Protein AF-A0A5P1FQC1-F1 (afdb_monomer_lite)

Sequence (100 aa):
MRTKEAILGCTDMMVVEKPELSLMGSCVLVTVMKGQDVYLMNVGDSRVILGMKGRRDLRSINKEVDDELLDLVTLQLTLDRSTCVKEEVVRIRSEHPDNI

InterPro domains:
  IPR001932 PPM-type phosphatase-like domain [PF00481] (20-96)
  IPR036457 PPM-type phosphatase-like domain superfamily [G3DSA:3.60.40.10] (2-100)
  IPR036457 PPM-type phosphatase-like domain superfamily [SSF81606] (15-97)

Foldseek 3Di:
DVVVVVVLVVLVVCCVPCVVVSPDDDWDWDWDDDPPDIDIDTDAQDWDKDKDFDDPPPDDDDDPDDPPPRPIDIDIPDDGQDPVDVVNVVVVCVVPPDDD

Radius of gyration: 21.52 Å; chains: 1; bounding box: 54×30×69 Å

Organism: Asparagus officinalis (NCBI:txid4686)

Secondary structure (DSSP, 8-state):
-HHHHHHHHHHHHHTTT-HHHHH----EEEEEEETTEEEEEEESS---EEEEE----TTS------TT---EEEEE-S---STTSHHHHHHHHHHS----

Structure (mmCIF, N/CA/C/O backbone):
data_AF-A0A5P1FQC1-F1
#
_entry.id   AF-A0A5P1FQC1-F1
#
loop_
_atom_site.group_PDB
_atom_site.id
_atom_site.type_symbol
_atom_site.label_atom_id
_atom_site.label_alt_id
_atom_site.label_comp_id
_atom_site.label_asym_id
_atom_site.label_entity_id
_atom_site.label_seq_id
_atom_site.pdbx_PDB_ins_code
_atom_site.Cartn_x
_atom_site.Cartn_y
_atom_site.Cartn_z
_atom_site.occupancy
_atom_site.B_iso_or_equiv
_atom_site.auth_seq_id
_atom_site.auth_comp_id
_atom_site.auth_asym_id
_atom_site.auth_atom_id
_atom_site.pdbx_PDB_model_num
ATOM 1 N N . MET A 1 1 ? -2.303 7.674 -11.226 1.00 57.56 1 MET A N 1
ATOM 2 C CA . MET A 1 1 ? -1.033 7.115 -11.737 1.00 57.56 1 MET A CA 1
ATOM 3 C C . MET A 1 1 ? 0.200 7.966 -11.467 1.00 57.56 1 MET A C 1
ATOM 5 O O . MET A 1 1 ? 1.225 7.362 -11.189 1.00 57.56 1 MET A O 1
ATOM 9 N N . ARG A 1 2 ? 0.112 9.307 -11.458 1.00 67.88 2 ARG A N 1
ATOM 10 C CA . ARG A 1 2 ? 1.261 10.236 -11.331 1.00 67.88 2 ARG A CA 1
ATOM 11 C C . ARG A 1 2 ? 2.366 9.851 -10.340 1.00 67.88 2 ARG A C 1
ATOM 13 O O . ARG A 1 2 ? 3.538 10.005 -10.642 1.00 67.88 2 ARG A O 1
ATOM 20 N N . THR A 1 3 ? 2.023 9.329 -9.168 1.00 70.44 3 THR A N 1
ATOM 21 C CA . THR A 1 3 ? 3.023 8.878 -8.188 1.00 70.44 3 THR A CA 1
ATOM 22 C C . THR A 1 3 ? 3.825 7.666 -8.647 1.00 70.44 3 THR A C 1
ATOM 24 O O . THR A 1 3 ? 5.039 7.651 -8.492 1.00 70.44 3 THR A O 1
ATOM 27 N N . LYS A 1 4 ? 3.155 6.642 -9.188 1.00 69.75 4 LYS A N 1
ATOM 28 C CA . LYS A 1 4 ? 3.822 5.435 -9.691 1.00 69.75 4 LYS A CA 1
ATOM 29 C C . LYS A 1 4 ? 4.755 5.801 -10.846 1.00 69.75 4 LYS A C 1
ATOM 31 O O . LYS A 1 4 ? 5.877 5.323 -10.885 1.00 69.75 4 LYS A O 1
ATOM 36 N N . GLU A 1 5 ? 4.302 6.689 -11.728 1.00 78.69 5 GLU A N 1
ATOM 37 C CA . GLU A 1 5 ? 5.100 7.226 -12.837 1.00 78.69 5 GLU A CA 1
ATOM 38 C C . GLU A 1 5 ? 6.316 8.015 -12.338 1.00 78.69 5 GLU A C 1
ATOM 40 O O . GLU A 1 5 ? 7.409 7.824 -12.852 1.00 78.69 5 GLU A O 1
ATOM 45 N N . ALA A 1 6 ? 6.161 8.848 -11.303 1.00 81.12 6 ALA A N 1
ATOM 46 C CA . ALA A 1 6 ? 7.278 9.586 -10.715 1.00 81.12 6 ALA A CA 1
ATOM 47 C C . ALA A 1 6 ? 8.320 8.657 -10.068 1.00 81.12 6 ALA A C 1
ATOM 49 O O . ALA A 1 6 ? 9.515 8.869 -10.247 1.00 81.12 6 ALA A O 1
ATOM 50 N N . ILE A 1 7 ? 7.879 7.613 -9.353 1.00 75.12 7 ILE A N 1
ATOM 51 C CA . ILE A 1 7 ? 8.786 6.605 -8.778 1.00 75.12 7 ILE A CA 1
ATOM 52 C C . ILE A 1 7 ? 9.532 5.864 -9.894 1.00 75.12 7 ILE A C 1
ATOM 54 O O . ILE A 1 7 ? 10.746 5.704 -9.801 1.00 75.12 7 ILE A O 1
ATOM 58 N N . LEU A 1 8 ? 8.825 5.468 -10.958 1.00 78.12 8 LEU A N 1
ATOM 59 C CA . LEU A 1 8 ? 9.422 4.752 -12.085 1.00 78.12 8 LEU A CA 1
ATOM 60 C C . LEU A 1 8 ? 10.410 5.631 -12.873 1.00 78.12 8 LEU A C 1
ATOM 62 O O . LEU A 1 8 ? 11.498 5.189 -13.226 1.00 78.12 8 LEU A O 1
ATOM 66 N N . GLY A 1 9 ? 10.085 6.909 -13.073 1.00 80.38 9 GLY A N 1
ATOM 67 C CA . GLY A 1 9 ? 11.002 7.863 -13.695 1.00 80.38 9 GLY A CA 1
ATOM 68 C C . GLY A 1 9 ? 12.290 8.050 -12.886 1.00 80.38 9 GLY A C 1
ATOM 69 O O . GLY A 1 9 ? 13.375 8.108 -13.460 1.00 80.38 9 GLY A O 1
ATOM 70 N N . CYS A 1 10 ? 12.202 8.073 -11.551 1.00 79.00 10 CYS A N 1
ATOM 71 C CA . CYS A 1 10 ? 13.389 8.106 -10.696 1.00 79.00 10 CYS A CA 1
ATOM 72 C C . CYS A 1 10 ? 14.255 6.845 -10.854 1.00 79.00 10 CYS A C 1
ATOM 74 O O . CYS A 1 10 ? 15.480 6.961 -10.888 1.00 79.00 10 CYS A O 1
ATOM 76 N N . THR A 1 11 ? 13.650 5.655 -10.963 1.00 78.31 11 THR A N 1
ATOM 77 C CA . THR A 1 11 ? 14.409 4.411 -11.178 1.00 78.31 11 THR A CA 1
ATOM 78 C C . THR A 1 11 ? 15.073 4.368 -12.553 1.00 78.31 11 THR A C 1
ATOM 80 O O . THR A 1 11 ? 16.235 3.974 -12.639 1.00 78.31 11 THR A O 1
ATOM 83 N N . ASP A 1 12 ? 14.396 4.852 -13.599 1.00 80.94 12 ASP A N 1
ATOM 84 C CA . ASP A 1 12 ? 14.940 4.900 -14.963 1.00 80.94 12 ASP A CA 1
ATOM 85 C C . ASP A 1 12 ? 16.169 5.816 -15.058 1.00 80.94 12 ASP A C 1
ATOM 87 O O . ASP A 1 12 ? 17.139 5.500 -15.744 1.00 80.94 12 ASP A O 1
ATOM 91 N N . MET A 1 13 ? 16.177 6.927 -14.315 1.00 79.69 13 MET A N 1
ATOM 92 C CA . MET A 1 13 ? 17.339 7.819 -14.248 1.00 79.69 13 MET A CA 1
ATOM 93 C C . MET A 1 13 ? 18.538 7.192 -13.517 1.00 79.69 13 MET A C 1
ATOM 95 O O . MET A 1 13 ? 19.680 7.544 -13.808 1.00 79.69 13 MET A O 1
ATOM 99 N N . MET A 1 14 ? 18.304 6.264 -12.583 1.00 74.69 14 MET A N 1
ATOM 100 C CA . MET A 1 14 ? 19.354 5.628 -11.775 1.00 74.69 14 MET A CA 1
ATOM 101 C C . MET A 1 14 ? 19.933 4.345 -12.389 1.00 74.69 14 MET A C 1
ATOM 103 O O . MET A 1 14 ? 20.952 3.856 -11.896 1.00 74.69 14 MET A O 1
ATOM 107 N N . VAL A 1 15 ? 19.345 3.830 -13.478 1.00 78.75 15 VAL A N 1
ATOM 108 C CA . VAL A 1 15 ? 19.807 2.622 -14.195 1.00 78.75 15 VAL A CA 1
ATOM 109 C C . VAL A 1 15 ? 21.290 2.688 -14.560 1.00 78.75 15 VAL A C 1
ATOM 111 O O . VAL A 1 15 ? 21.999 1.690 -14.448 1.00 78.75 15 VAL A O 1
ATOM 114 N N . VAL A 1 16 ? 21.767 3.862 -14.987 1.00 81.19 16 VAL A N 1
ATOM 115 C CA . VAL A 1 16 ? 23.140 4.032 -15.484 1.00 81.19 16 VAL A CA 1
ATOM 116 C C . VAL A 1 16 ? 24.155 4.069 -14.341 1.00 81.19 16 VAL A C 1
ATOM 118 O O . VAL A 1 16 ? 25.256 3.544 -14.482 1.00 81.19 16 VAL A O 1
ATOM 121 N N . GLU A 1 17 ? 23.797 4.669 -13.204 1.00 81.31 17 GLU A N 1
ATOM 122 C CA . GLU A 1 17 ? 24.728 4.866 -12.086 1.00 81.31 17 GLU A CA 1
ATOM 123 C C . GLU A 1 17 ? 24.741 3.691 -11.102 1.00 81.31 17 GLU A C 1
ATOM 125 O O . GLU A 1 17 ? 25.800 3.334 -10.584 1.00 81.31 17 GLU A O 1
ATOM 130 N N . LYS A 1 18 ? 23.574 3.098 -10.813 1.00 80.38 18 LYS A N 1
ATOM 131 C CA . LYS A 1 18 ? 23.410 2.006 -9.840 1.00 80.38 18 LYS A CA 1
ATOM 132 C C . LYS A 1 18 ? 22.334 1.020 -10.310 1.00 80.38 18 LYS A C 1
ATOM 134 O O . LYS A 1 18 ? 21.219 1.029 -9.776 1.00 80.38 18 LYS A O 1
ATOM 139 N N . PRO A 1 19 ? 22.662 0.131 -11.265 1.00 80.38 19 PRO A N 1
ATOM 140 C CA . PRO A 1 19 ? 21.692 -0.783 -11.864 1.00 80.38 19 PRO A CA 1
ATOM 141 C C . PRO A 1 19 ? 21.028 -1.693 -10.823 1.00 80.38 19 PRO A C 1
ATOM 143 O O . PRO A 1 19 ? 19.824 -1.925 -10.891 1.00 80.38 19 PRO A O 1
ATOM 146 N N . GLU A 1 20 ? 21.772 -2.127 -9.803 1.00 84.38 20 GLU A N 1
ATOM 147 C CA . GLU A 1 20 ? 21.262 -2.956 -8.701 1.00 84.38 20 GLU A CA 1
ATOM 148 C C . GLU A 1 20 ? 20.066 -2.315 -7.979 1.00 84.38 20 GLU A C 1
ATOM 150 O O . GLU A 1 20 ? 19.092 -2.998 -7.669 1.00 84.38 20 GLU A O 1
ATOM 155 N N . LEU A 1 21 ? 20.100 -0.994 -7.767 1.00 75.50 21 LEU A N 1
ATOM 156 C CA . LEU A 1 21 ? 19.006 -0.262 -7.123 1.00 75.50 21 LEU A CA 1
ATOM 157 C C . LEU A 1 21 ? 17.819 -0.048 -8.062 1.00 75.50 21 LEU A C 1
ATOM 159 O O . LEU A 1 21 ? 16.683 -0.064 -7.605 1.00 75.50 21 LEU A O 1
ATOM 163 N N . SER A 1 22 ? 18.067 0.125 -9.362 1.00 78.75 22 SER A N 1
ATOM 164 C CA . SER A 1 22 ? 16.996 0.258 -10.362 1.00 78.75 22 SER A CA 1
ATOM 165 C C . SER A 1 22 ? 16.253 -1.055 -10.641 1.00 78.75 22 SER A C 1
ATOM 167 O O . SER A 1 22 ? 15.096 -1.038 -11.049 1.00 78.75 22 SER A O 1
ATOM 169 N N . LEU A 1 23 ? 16.913 -2.193 -10.400 1.00 80.00 23 LEU A N 1
ATOM 170 C CA . LEU A 1 23 ? 16.351 -3.535 -10.560 1.00 80.00 23 LEU A CA 1
ATOM 171 C C . LEU A 1 23 ? 15.533 -3.981 -9.340 1.00 80.00 23 LEU A C 1
ATOM 173 O O . LEU A 1 23 ? 14.682 -4.862 -9.464 1.00 80.00 23 LEU A O 1
ATOM 177 N N . MET A 1 24 ? 15.781 -3.402 -8.162 1.00 82.81 24 MET A N 1
ATOM 178 C CA . MET A 1 24 ? 15.008 -3.707 -6.960 1.00 82.81 24 MET A CA 1
ATOM 179 C C . MET A 1 24 ? 13.703 -2.910 -6.920 1.00 82.81 24 MET A C 1
ATOM 181 O O . MET A 1 24 ? 13.684 -1.685 -7.005 1.00 82.81 24 MET A O 1
ATOM 185 N N . GLY A 1 25 ? 12.596 -3.622 -6.717 1.00 80.19 25 GLY A N 1
ATOM 186 C CA . GLY A 1 25 ? 11.308 -3.019 -6.393 1.00 80.19 25 GLY A CA 1
ATOM 187 C C . GLY A 1 25 ? 11.174 -2.734 -4.897 1.00 80.19 25 GLY A C 1
ATOM 188 O O . GLY A 1 25 ? 11.750 -3.430 -4.062 1.00 80.19 25 GLY A O 1
ATOM 189 N N . SER A 1 26 ? 10.367 -1.734 -4.554 1.00 83.75 26 SER A N 1
ATOM 190 C CA . SER A 1 26 ? 9.980 -1.449 -3.173 1.00 83.75 26 SER A CA 1
ATOM 191 C C . SER A 1 26 ? 8.517 -1.026 -3.105 1.00 83.75 26 SER A C 1
ATOM 193 O O . SER A 1 26 ? 8.023 -0.320 -3.988 1.00 83.75 26 SER A O 1
ATOM 195 N N . CYS A 1 27 ? 7.834 -1.451 -2.045 1.00 87.75 27 CYS A N 1
ATOM 196 C CA . CYS A 1 27 ? 6.499 -0.977 -1.710 1.00 87.75 27 CYS A CA 1
ATOM 197 C C . CYS A 1 27 ? 6.618 0.292 -0.860 1.00 87.75 27 CYS A C 1
ATOM 199 O O . CYS A 1 27 ? 7.332 0.320 0.142 1.00 87.75 27 CYS A O 1
ATOM 201 N N . VAL A 1 28 ? 5.893 1.342 -1.239 1.00 88.44 28 VAL A N 1
ATOM 202 C CA . VAL A 1 28 ? 5.919 2.641 -0.560 1.00 88.44 28 VAL A CA 1
ATOM 203 C C . VAL A 1 28 ? 4.544 2.934 0.015 1.00 88.44 28 VAL A C 1
ATOM 205 O O . VAL A 1 28 ? 3.556 3.003 -0.713 1.00 88.44 28 VAL A O 1
ATOM 208 N N . LEU A 1 29 ? 4.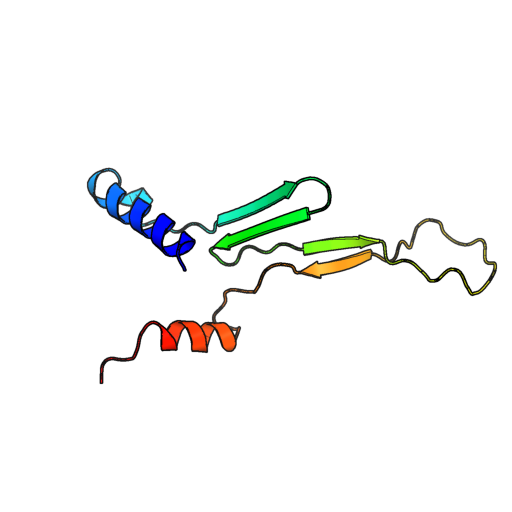492 3.159 1.324 1.00 90.88 29 LEU A N 1
ATOM 209 C CA . LEU A 1 29 ? 3.289 3.578 2.025 1.00 90.88 29 LEU A CA 1
ATOM 210 C C . LEU A 1 29 ? 3.609 4.793 2.891 1.00 90.88 29 LEU A C 1
ATOM 212 O O . LEU A 1 29 ? 4.490 4.737 3.746 1.00 90.88 29 LEU A O 1
ATOM 216 N N . VAL A 1 30 ? 2.881 5.884 2.670 1.00 93.12 30 VAL A N 1
ATOM 217 C CA . VAL A 1 30 ? 3.036 7.134 3.415 1.00 93.12 30 VAL A CA 1
ATOM 218 C C . VAL A 1 30 ? 1.696 7.533 4.018 1.00 93.12 30 VAL A C 1
ATOM 220 O O . VAL A 1 30 ? 0.6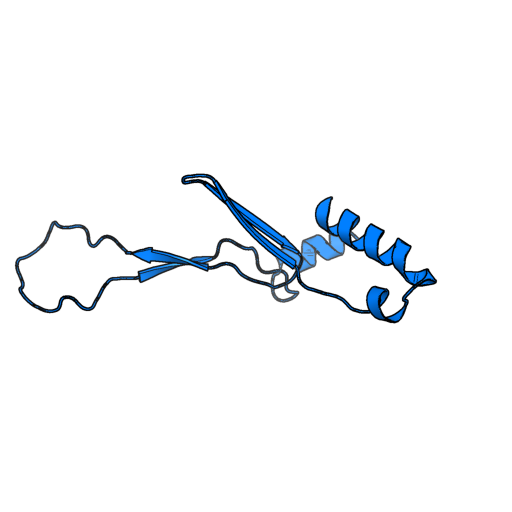80 7.582 3.321 1.00 93.12 30 VAL A O 1
ATOM 223 N N . THR A 1 31 ? 1.723 7.863 5.308 1.00 93.75 31 THR A N 1
ATOM 224 C CA . THR A 1 31 ? 0.583 8.399 6.054 1.00 93.75 31 THR A CA 1
ATOM 225 C C . THR A 1 31 ? 0.955 9.772 6.597 1.00 93.75 31 THR A C 1
ATOM 227 O O . THR A 1 31 ? 1.955 9.907 7.300 1.00 93.75 31 THR A O 1
ATOM 230 N N . VAL A 1 32 ? 0.150 10.790 6.297 1.00 96.06 32 VAL A N 1
ATOM 231 C CA . VAL A 1 32 ? 0.328 12.150 6.824 1.00 96.06 32 VAL A CA 1
ATOM 232 C C . VAL A 1 32 ? -0.923 12.547 7.589 1.00 96.06 32 VAL A C 1
ATOM 234 O O . VAL A 1 32 ? -2.027 12.450 7.063 1.00 96.06 32 VAL A O 1
ATOM 237 N N . MET A 1 33 ? -0.754 13.020 8.820 1.00 95.38 33 MET A N 1
ATOM 238 C CA . MET A 1 33 ? -1.848 13.554 9.630 1.00 95.38 33 MET A CA 1
ATOM 239 C C . MET A 1 33 ? -1.743 15.074 9.701 1.00 95.38 33 MET A C 1
ATOM 241 O O . MET A 1 33 ? -0.683 15.612 10.026 1.00 95.38 33 MET A O 1
ATOM 245 N N . LYS A 1 34 ? -2.842 15.771 9.414 1.00 96.25 34 LYS A N 1
ATOM 246 C CA . LYS A 1 34 ? -2.948 17.224 9.563 1.00 96.25 34 LYS A CA 1
ATOM 247 C C . LYS A 1 34 ? -4.197 17.546 10.372 1.00 96.25 34 LYS A C 1
ATOM 249 O O . LYS A 1 34 ? -5.306 17.550 9.849 1.00 96.25 34 LYS A O 1
ATOM 254 N N . GLY A 1 35 ? -4.011 17.828 11.659 1.00 95.31 35 GLY A N 1
ATOM 255 C CA . GLY A 1 35 ? -5.134 18.014 12.576 1.00 95.31 35 GLY A CA 1
ATOM 256 C C . GLY A 1 35 ? -5.943 16.724 12.703 1.00 95.31 35 GLY A C 1
ATOM 257 O O . GLY A 1 35 ? -5.421 15.727 13.192 1.00 95.31 35 GLY A O 1
ATOM 258 N N . GLN A 1 36 ? -7.203 16.759 12.264 1.00 93.75 36 GLN A N 1
ATOM 259 C CA . GLN A 1 36 ? -8.110 15.603 12.272 1.00 93.75 36 GLN A CA 1
ATOM 260 C C . GLN A 1 36 ? -8.131 14.837 10.940 1.00 93.75 36 GLN A C 1
ATOM 262 O O . GLN A 1 36 ? -8.730 13.767 10.868 1.00 93.75 36 GLN A O 1
ATOM 267 N N . ASP A 1 37 ? -7.467 15.354 9.904 1.00 93.62 37 ASP A N 1
ATOM 268 C CA . ASP A 1 37 ? -7.432 14.726 8.587 1.00 93.62 37 ASP A CA 1
ATOM 269 C C . ASP A 1 37 ? -6.252 13.757 8.471 1.00 93.62 37 ASP A C 1
ATOM 271 O O . ASP A 1 37 ? -5.120 14.079 8.855 1.00 93.62 37 ASP A O 1
ATOM 275 N N . VAL A 1 38 ? -6.505 12.590 7.878 1.00 92.50 38 VAL A N 1
ATOM 276 C CA . VAL A 1 38 ? -5.491 11.568 7.593 1.00 92.50 38 VAL A CA 1
ATOM 277 C C . VAL A 1 38 ? -5.399 11.360 6.085 1.00 92.50 38 VAL A C 1
ATOM 279 O O . VAL A 1 38 ? -6.381 11.012 5.432 1.00 92.50 38 VAL A O 1
ATOM 282 N N . TYR A 1 39 ? -4.204 11.552 5.534 1.00 93.00 39 TYR A N 1
ATOM 283 C CA . TYR A 1 39 ? -3.893 11.381 4.119 1.00 93.00 39 TYR A CA 1
ATOM 284 C C . TYR A 1 39 ? -3.045 10.132 3.930 1.00 93.00 39 TYR A C 1
ATOM 286 O O . TYR A 1 39 ? -2.091 9.901 4.675 1.00 93.00 39 TYR A O 1
ATOM 294 N N . LEU A 1 40 ? -3.384 9.343 2.914 1.00 92.19 40 LEU A N 1
ATOM 295 C CA . LEU A 1 40 ? -2.766 8.053 2.638 1.00 92.19 40 LEU A CA 1
ATOM 296 C C . LEU A 1 40 ? -2.295 7.985 1.197 1.00 92.19 40 LEU A C 1
ATOM 298 O O . LEU A 1 40 ? -3.018 8.348 0.269 1.00 92.19 40 LEU A O 1
ATOM 302 N N . MET A 1 41 ? -1.090 7.467 1.016 1.00 90.19 41 MET A N 1
ATOM 303 C CA . MET A 1 41 ? -0.472 7.297 -0.285 1.00 90.19 41 MET A CA 1
ATOM 304 C C . MET A 1 41 ? 0.207 5.934 -0.323 1.00 90.19 41 MET A C 1
ATOM 306 O O . MET A 1 41 ? 1.241 5.736 0.308 1.00 90.19 41 MET A O 1
ATOM 310 N N . ASN A 1 42 ? -0.411 4.992 -1.037 1.00 88.12 42 ASN A N 1
ATOM 311 C CA . ASN A 1 42 ? 0.058 3.613 -1.151 1.00 88.12 42 ASN A CA 1
ATOM 312 C C . ASN A 1 42 ? 0.463 3.286 -2.594 1.00 88.12 42 ASN A C 1
ATOM 314 O O . ASN A 1 42 ? -0.322 3.480 -3.528 1.00 88.12 42 ASN A O 1
ATOM 318 N N . VAL A 1 43 ? 1.673 2.758 -2.759 1.00 88.00 43 VAL A N 1
ATOM 319 C CA . VAL A 1 43 ? 2.212 2.205 -4.002 1.00 88.00 43 VAL A CA 1
ATOM 320 C C . VAL A 1 43 ? 2.796 0.834 -3.684 1.00 88.00 43 VAL A C 1
ATOM 322 O O . VAL A 1 43 ? 3.917 0.724 -3.199 1.00 88.00 43 VAL A O 1
ATOM 325 N N . GLY A 1 44 ? 2.020 -0.210 -3.952 1.00 86.00 44 GLY A N 1
ATOM 326 C CA . GLY A 1 44 ? 2.373 -1.588 -3.623 1.00 86.00 44 GLY A CA 1
ATOM 327 C C . GLY A 1 44 ? 1.237 -2.276 -2.878 1.00 86.00 44 GLY A C 1
ATOM 328 O O . GLY A 1 44 ? 0.089 -1.836 -2.942 1.00 86.00 44 GLY A O 1
ATOM 329 N N . ASP A 1 45 ? 1.569 -3.353 -2.182 1.00 88.69 45 ASP A N 1
ATOM 330 C CA . ASP A 1 45 ? 0.657 -4.221 -1.432 1.00 88.69 45 ASP A CA 1
ATOM 331 C C . ASP A 1 45 ? 0.654 -3.949 0.084 1.00 88.69 45 ASP A C 1
ATOM 333 O O . ASP A 1 45 ? -0.049 -4.622 0.841 1.00 88.69 45 ASP A O 1
ATOM 337 N N . SER A 1 46 ? 1.394 -2.931 0.535 1.00 91.06 46 SER A N 1
ATOM 338 C CA . SER A 1 46 ? 1.330 -2.425 1.908 1.00 91.06 46 SER A CA 1
ATOM 339 C C . SER A 1 46 ? -0.098 -2.008 2.280 1.00 91.06 46 SER A C 1
ATOM 341 O O . SER A 1 46 ? -0.871 -1.556 1.433 1.00 91.06 46 SER A O 1
ATOM 343 N N . ARG A 1 47 ? -0.459 -2.139 3.564 1.00 91.38 47 ARG A N 1
ATOM 344 C CA . ARG A 1 47 ? -1.830 -1.904 4.048 1.00 91.38 47 ARG A CA 1
ATOM 345 C C . ARG A 1 47 ? -1.888 -0.961 5.242 1.00 91.38 47 ARG A C 1
ATOM 347 O O . ARG A 1 47 ? -1.028 -1.015 6.117 1.00 91.38 47 ARG A O 1
ATOM 354 N N . VAL A 1 48 ? -2.939 -0.139 5.299 1.00 93.00 48 VAL A N 1
ATOM 355 C CA . VAL A 1 48 ? -3.267 0.700 6.465 1.00 93.00 48 VAL A CA 1
ATOM 356 C C . VAL A 1 48 ? -4.589 0.272 7.061 1.00 93.00 48 VAL A C 1
ATOM 358 O O . VAL A 1 48 ? -5.606 0.226 6.370 1.00 93.00 48 VAL A O 1
ATOM 361 N N . ILE A 1 49 ? -4.562 0.013 8.365 1.00 92.56 49 ILE A N 1
ATOM 362 C CA . ILE A 1 49 ? -5.722 -0.353 9.167 1.00 92.56 49 ILE A CA 1
ATOM 363 C C . ILE A 1 49 ? -5.875 0.693 10.269 1.00 92.56 49 ILE A C 1
ATOM 365 O O . ILE A 1 49 ? -4.946 0.937 11.037 1.00 92.56 49 ILE A O 1
ATOM 369 N N . LEU A 1 50 ? -7.049 1.312 10.342 1.00 91.62 50 LEU A N 1
ATOM 370 C CA . LEU A 1 50 ? -7.424 2.241 11.397 1.00 91.62 50 LEU A CA 1
ATOM 371 C C . LEU A 1 50 ? -8.164 1.486 12.500 1.00 91.62 50 LEU A C 1
ATOM 373 O O . LEU A 1 50 ? -9.212 0.894 12.248 1.00 91.62 50 LEU A O 1
ATOM 377 N N . GLY A 1 51 ? -7.623 1.520 13.717 1.00 89.88 51 GLY A N 1
ATOM 378 C CA . GLY A 1 51 ? -8.296 1.024 14.914 1.00 89.88 51 GLY A CA 1
ATOM 379 C C . GLY A 1 51 ? -9.163 2.115 15.538 1.00 89.88 51 GLY A C 1
ATOM 380 O O . GLY A 1 51 ? -8.689 3.219 15.800 1.00 89.88 51 GLY A O 1
ATOM 381 N N . MET A 1 52 ? -10.431 1.809 15.787 1.00 84.31 52 MET A N 1
ATOM 382 C CA . MET A 1 52 ? -11.399 2.712 16.402 1.00 84.31 52 MET A CA 1
ATOM 383 C C . MET A 1 52 ? -12.033 2.028 17.605 1.00 84.31 52 MET A C 1
ATOM 385 O O . MET A 1 52 ? -12.399 0.858 17.550 1.00 84.31 52 MET A O 1
ATOM 389 N N . LYS A 1 53 ? -12.219 2.768 18.696 1.00 83.69 53 LYS A N 1
ATOM 390 C CA . LYS A 1 53 ? -13.025 2.291 19.819 1.00 83.69 53 LYS A CA 1
ATOM 391 C C . LYS A 1 53 ? -14.501 2.349 19.416 1.00 83.69 53 LYS A C 1
ATOM 393 O O . LYS A 1 53 ? -15.055 3.434 19.241 1.00 83.69 53 LYS A O 1
ATOM 398 N N . GLY A 1 54 ? -15.119 1.185 19.264 1.00 72.38 54 GLY A N 1
ATOM 399 C CA . GLY A 1 54 ? -16.552 1.006 19.105 1.00 72.38 54 GLY A CA 1
ATOM 400 C C . GLY A 1 54 ? -17.279 1.630 20.289 1.00 72.38 54 GLY A C 1
ATOM 401 O O . GLY A 1 54 ? -17.020 1.323 21.455 1.00 72.38 54 GLY A O 1
ATOM 402 N N . ARG A 1 55 ? -18.175 2.573 20.000 1.00 62.38 55 ARG A N 1
ATOM 403 C CA . ARG A 1 55 ? -19.089 3.091 21.012 1.00 62.38 55 ARG A CA 1
ATOM 404 C C . ARG A 1 55 ? -20.200 2.064 21.184 1.00 62.38 55 ARG A C 1
ATOM 406 O O . ARG A 1 55 ? -21.056 1.949 20.318 1.00 62.38 55 ARG A O 1
ATOM 413 N N . ARG A 1 56 ? -20.197 1.340 22.305 1.00 58.84 56 ARG A N 1
ATOM 414 C CA . ARG A 1 56 ? -21.423 0.702 22.798 1.00 58.84 56 ARG A CA 1
ATOM 415 C C . ARG A 1 56 ? -22.426 1.831 23.033 1.00 58.84 56 ARG A C 1
ATOM 417 O O . ARG A 1 56 ? -22.157 2.714 23.848 1.00 58.84 56 ARG A O 1
ATOM 424 N N . ASP A 1 57 ? -23.529 1.850 22.291 1.00 53.91 57 ASP A N 1
ATOM 425 C CA . ASP A 1 57 ? -24.621 2.786 22.545 1.00 53.91 57 ASP A CA 1
ATOM 426 C C . ASP A 1 57 ? -25.093 2.593 23.992 1.00 53.91 57 ASP A C 1
ATOM 428 O O . ASP A 1 57 ? -25.675 1.570 24.354 1.00 53.91 57 ASP A O 1
ATOM 432 N N . LEU A 1 58 ? -24.796 3.574 24.847 1.00 52.66 58 LEU A N 1
ATOM 433 C CA . LEU A 1 58 ? -25.166 3.621 26.263 1.00 52.66 58 LEU A CA 1
ATOM 434 C C . LEU A 1 58 ? -26.685 3.804 26.429 1.00 52.66 58 LEU A C 1
ATOM 436 O O . LEU A 1 58 ? -27.144 4.840 26.910 1.00 52.66 58 LEU A O 1
ATOM 440 N N . ARG A 1 59 ? -27.495 2.825 26.018 1.00 47.62 59 ARG A N 1
ATOM 441 C CA . ARG A 1 59 ? -28.943 2.829 26.287 1.00 47.62 59 ARG A CA 1
ATOM 442 C C . ARG A 1 59 ? -29.481 1.617 27.023 1.00 47.62 59 ARG A C 1
ATOM 444 O O . ARG A 1 59 ? -30.639 1.669 27.422 1.00 47.62 59 ARG A O 1
ATOM 451 N N . SER A 1 60 ? -28.672 0.601 27.310 1.00 51.97 60 SER A N 1
ATOM 452 C CA . SER A 1 60 ? -29.197 -0.576 27.997 1.00 51.97 60 SER A CA 1
ATOM 453 C C . SER A 1 60 ? -28.226 -1.174 29.013 1.00 51.97 60 SER A C 1
ATOM 455 O O . SER A 1 60 ? -27.327 -1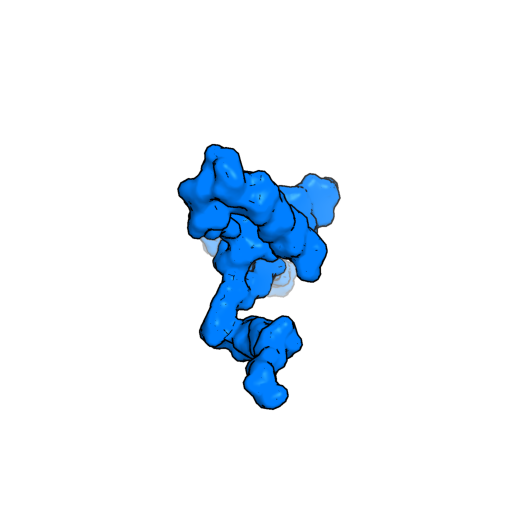.928 28.666 1.00 51.97 60 SER A O 1
ATOM 457 N N . ILE A 1 61 ? -28.574 -0.914 30.277 1.00 49.94 61 ILE A N 1
ATOM 458 C CA . ILE A 1 61 ? -28.541 -1.849 31.411 1.00 49.94 61 ILE A CA 1
ATOM 459 C C . ILE A 1 61 ? -27.257 -1.844 32.257 1.00 49.94 61 ILE A C 1
ATOM 461 O O . ILE A 1 61 ? -26.226 -2.403 31.898 1.00 49.94 61 ILE A O 1
ATOM 465 N N . ASN A 1 62 ? -27.416 -1.275 33.457 1.00 53.47 62 ASN A N 1
ATOM 466 C CA . ASN A 1 62 ? -26.665 -1.532 34.687 1.00 53.47 62 ASN A CA 1
ATOM 467 C C . ASN A 1 62 ? -26.100 -2.959 34.760 1.00 53.47 62 ASN A C 1
ATOM 469 O O . ASN A 1 62 ? -26.848 -3.871 35.110 1.00 53.47 62 ASN A O 1
ATOM 473 N N . LYS A 1 63 ? -24.799 -3.147 34.517 1.00 46.69 63 LYS A N 1
ATOM 474 C CA . LYS A 1 63 ? -24.014 -4.246 35.095 1.00 46.69 63 LYS A CA 1
ATOM 475 C C . LYS A 1 63 ? -22.571 -3.792 35.286 1.00 46.69 63 LYS A C 1
ATOM 477 O O . LYS A 1 63 ? 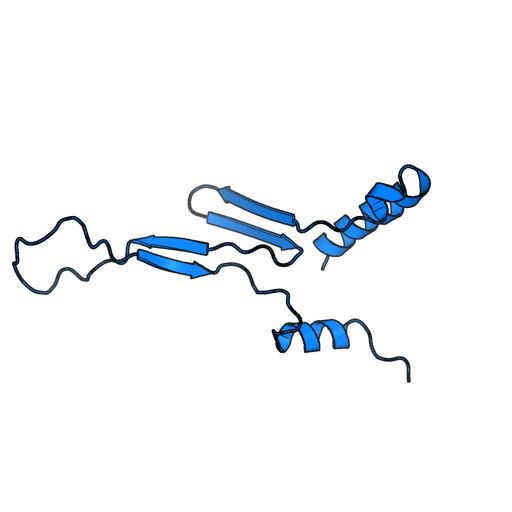-21.856 -3.548 34.321 1.00 46.69 63 LYS A O 1
ATOM 482 N N . GLU A 1 64 ? -22.176 -3.688 36.547 1.00 56.12 64 GLU A N 1
ATOM 483 C CA . GLU A 1 64 ? -20.788 -3.697 37.000 1.00 56.12 64 GLU A CA 1
ATOM 484 C C . GLU A 1 64 ? -20.160 -5.049 36.625 1.00 56.12 64 GLU A C 1
ATOM 486 O O . GLU A 1 64 ? -20.220 -5.983 37.415 1.00 56.12 64 GLU A O 1
ATOM 491 N N . VAL A 1 65 ? -19.630 -5.200 35.407 1.00 52.47 65 VAL A N 1
ATOM 492 C CA . VAL A 1 65 ? -18.688 -6.278 35.057 1.00 52.47 65 VAL A CA 1
ATOM 493 C C . VAL A 1 65 ? -17.784 -5.803 33.907 1.00 52.47 65 VAL A C 1
ATOM 495 O O . VAL A 1 65 ? -18.277 -5.452 32.837 1.00 52.47 65 VAL A O 1
ATOM 498 N N . ASP A 1 66 ? -16.480 -5.826 34.180 1.00 44.34 66 ASP A N 1
ATOM 499 C CA . ASP A 1 66 ? -15.305 -5.676 33.310 1.00 44.34 66 ASP A CA 1
ATOM 500 C C . ASP A 1 66 ? -15.101 -4.399 32.476 1.00 44.34 66 ASP A C 1
ATOM 502 O O . ASP A 1 66 ? -15.732 -4.136 31.451 1.00 44.34 66 ASP A O 1
ATOM 506 N N . ASP A 1 67 ? -14.054 -3.680 32.879 1.00 52.38 67 ASP A N 1
ATOM 507 C CA . ASP A 1 67 ? -13.391 -2.557 32.209 1.00 52.38 67 ASP A CA 1
ATOM 508 C C . ASP A 1 67 ? -12.548 -2.991 30.978 1.00 52.38 67 ASP A C 1
ATOM 510 O O . ASP A 1 67 ? -11.850 -2.176 30.383 1.00 52.38 67 ASP A O 1
ATOM 514 N N . GLU A 1 68 ? -12.603 -4.263 30.548 1.00 53.50 68 GLU A N 1
ATOM 515 C CA . GLU A 1 68 ? -11.609 -4.834 29.614 1.00 53.50 68 GLU A CA 1
ATOM 516 C C . GLU A 1 68 ? -12.111 -5.299 28.234 1.00 53.50 68 GLU A C 1
ATOM 518 O O . GLU A 1 68 ? -11.289 -5.596 27.369 1.00 53.50 68 GLU A O 1
ATOM 523 N N . LEU A 1 69 ? -13.418 -5.276 27.937 1.00 57.44 69 LEU A N 1
ATOM 524 C CA . LEU A 1 69 ? -13.910 -5.483 26.561 1.00 57.44 69 LEU A CA 1
ATOM 525 C C . LEU A 1 69 ? -14.274 -4.149 25.898 1.00 57.44 69 LEU A C 1
ATOM 527 O O . LEU A 1 69 ? -15.435 -3.771 25.716 1.00 57.44 69 LEU A O 1
ATOM 531 N N . LEU A 1 70 ? -13.241 -3.390 25.550 1.00 61.59 70 LEU A N 1
ATOM 532 C CA . LEU A 1 70 ? -13.369 -2.317 24.577 1.00 61.59 70 LEU A CA 1
ATOM 533 C C . LEU A 1 70 ? -13.617 -2.967 23.210 1.00 61.59 70 LEU A C 1
ATOM 535 O O . LEU A 1 70 ? -12.706 -3.573 22.656 1.00 61.59 70 LEU A O 1
ATOM 539 N N . ASP A 1 71 ? -14.830 -2.850 22.664 1.00 73.44 71 ASP A N 1
ATOM 540 C CA . ASP A 1 71 ? -15.094 -3.228 21.270 1.00 73.44 71 ASP A CA 1
ATOM 541 C C . ASP A 1 71 ? -14.164 -2.400 20.375 1.00 73.44 71 ASP A C 1
ATOM 543 O O . ASP A 1 71 ? -14.362 -1.197 20.220 1.00 73.44 71 ASP A O 1
ATOM 547 N N . LEU A 1 72 ? -13.112 -3.001 19.822 1.00 78.75 72 LEU A N 1
ATOM 548 C CA . LEU A 1 72 ? -12.278 -2.358 18.810 1.00 78.75 72 LEU A CA 1
ATOM 549 C C . LEU A 1 72 ? -12.833 -2.709 17.430 1.00 78.75 72 LEU A C 1
ATOM 551 O O . LEU A 1 72 ? -12.916 -3.874 17.051 1.00 78.75 72 LEU A O 1
ATOM 555 N N . VAL A 1 73 ? -13.174 -1.684 16.659 1.00 86.00 73 VAL A N 1
ATOM 556 C CA . VAL A 1 73 ? -13.527 -1.798 15.244 1.00 86.00 73 VAL A CA 1
ATOM 557 C C . VAL A 1 73 ? -12.290 -1.465 14.422 1.00 86.00 73 VAL A C 1
ATOM 559 O O . VAL A 1 73 ? -11.558 -0.528 14.741 1.00 86.00 73 VAL A O 1
ATOM 562 N N . THR A 1 74 ? -12.047 -2.222 13.356 1.00 88.94 74 THR A N 1
ATOM 563 C CA . THR A 1 74 ? -10.947 -1.959 12.425 1.00 88.94 74 THR A CA 1
ATOM 564 C C . THR A 1 74 ? -11.493 -1.585 11.054 1.00 88.94 74 THR A C 1
ATOM 566 O O . THR A 1 74 ? -12.479 -2.156 10.592 1.00 88.94 74 THR A O 1
ATOM 569 N N . LEU A 1 75 ? -10.866 -0.604 10.407 1.00 88.88 75 LEU A N 1
ATOM 570 C CA . LEU A 1 75 ? -11.213 -0.162 9.060 1.00 88.88 75 LEU A CA 1
ATOM 571 C C . LEU A 1 75 ? -9.952 -0.120 8.198 1.00 88.88 75 LEU A C 1
ATOM 573 O O . LEU A 1 75 ? -9.034 0.651 8.474 1.00 88.88 75 LEU A O 1
ATOM 577 N N . GLN A 1 76 ? -9.902 -0.935 7.146 1.00 92.50 76 GLN A N 1
ATOM 578 C CA . GLN A 1 76 ? -8.815 -0.871 6.174 1.00 92.50 76 GLN A CA 1
ATOM 579 C C . GLN A 1 76 ? -9.017 0.339 5.254 1.00 92.50 76 GLN A C 1
ATOM 581 O O . GLN A 1 76 ? -10.063 0.486 4.627 1.00 92.50 76 GLN A O 1
ATOM 586 N N . LEU A 1 77 ? -8.009 1.205 5.175 1.00 89.69 77 LEU A N 1
ATOM 587 C CA . LEU A 1 77 ? -8.072 2.458 4.417 1.00 89.69 77 LEU A CA 1
ATOM 588 C C . LEU A 1 77 ? -7.369 2.379 3.051 1.00 89.69 77 LEU A C 1
ATOM 590 O O . LEU A 1 77 ? -7.490 3.288 2.233 1.00 89.69 77 LEU A O 1
ATOM 594 N N . THR A 1 78 ? -6.626 1.304 2.792 1.00 87.69 78 THR A N 1
ATOM 595 C CA . THR A 1 78 ? -5.929 1.052 1.523 1.00 87.69 78 THR A CA 1
ATOM 596 C C . THR A 1 78 ? -6.630 -0.027 0.711 1.00 87.69 78 THR A C 1
ATOM 598 O O . THR A 1 78 ? -7.076 -1.029 1.263 1.00 87.69 78 THR A O 1
ATOM 601 N N . LEU A 1 79 ? -6.662 0.132 -0.611 1.00 81.50 79 LEU A N 1
ATOM 602 C CA . LEU A 1 79 ? -7.086 -0.930 -1.526 1.00 81.50 79 LEU A CA 1
ATOM 603 C C . LEU A 1 79 ? -5.988 -1.987 -1.659 1.00 81.50 79 LEU A C 1
ATOM 605 O O . LEU A 1 79 ? -4.814 -1.633 -1.790 1.00 81.50 79 LEU A O 1
ATOM 609 N N . ASP A 1 80 ? -6.380 -3.257 -1.688 1.00 79.06 80 ASP A N 1
ATOM 610 C CA . ASP A 1 80 ? -5.462 -4.361 -1.953 1.00 79.06 80 ASP A CA 1
ATOM 611 C C . ASP A 1 80 ? -5.029 -4.342 -3.424 1.00 79.06 80 ASP A C 1
ATOM 613 O O . ASP A 1 80 ? -5.851 -4.280 -4.339 1.00 79.06 80 ASP A O 1
ATOM 617 N N . ARG A 1 81 ? -3.716 -4.390 -3.656 1.00 76.38 81 ARG A N 1
ATOM 618 C CA . ARG A 1 81 ? -3.103 -4.373 -4.991 1.00 76.38 81 ARG A CA 1
ATOM 619 C C . ARG A 1 81 ? -2.527 -5.743 -5.325 1.00 76.38 81 ARG A C 1
ATOM 621 O O . ARG A 1 81 ? -1.317 -5.915 -5.399 1.00 76.38 81 ARG A O 1
ATOM 628 N N . SER A 1 82 ? -3.411 -6.725 -5.485 1.00 79.69 82 SER A N 1
ATOM 629 C CA . SER A 1 82 ? -3.053 -8.120 -5.762 1.00 79.69 82 SER A CA 1
ATOM 630 C C . SER A 1 82 ? -3.858 -8.688 -6.930 1.00 79.69 82 SER A C 1
ATOM 632 O O . SER A 1 82 ? -4.988 -8.278 -7.176 1.00 79.69 82 SER A O 1
ATOM 634 N N . THR A 1 83 ? -3.304 -9.682 -7.626 1.00 82.19 83 THR A N 1
ATOM 635 C CA . THR A 1 83 ? -3.978 -10.403 -8.720 1.00 82.19 83 THR A CA 1
ATOM 636 C C . THR A 1 83 ? -5.132 -11.289 -8.245 1.00 82.19 83 THR A C 1
ATOM 638 O O . THR A 1 83 ? -5.908 -11.772 -9.067 1.00 82.19 83 THR A O 1
ATOM 641 N N . CYS A 1 84 ? -5.293 -11.482 -6.931 1.00 81.69 84 CYS A N 1
ATOM 642 C CA . CYS A 1 84 ? -6.497 -12.092 -6.365 1.00 81.69 84 CYS A CA 1
ATOM 643 C C . CYS A 1 84 ? -7.708 -11.138 -6.347 1.00 81.69 84 CYS A C 1
ATOM 645 O O . CYS A 1 84 ? -8.839 -11.598 -6.193 1.00 81.69 84 CYS A O 1
ATOM 647 N N . VAL A 1 85 ? -7.489 -9.831 -6.536 1.00 83.19 85 VAL A N 1
ATOM 648 C CA . VAL A 1 85 ? -8.534 -8.803 -6.606 1.00 83.19 85 VAL A CA 1
ATOM 649 C C . VAL A 1 85 ? -8.937 -8.614 -8.068 1.00 83.19 85 VAL A C 1
ATOM 651 O O . VAL A 1 85 ? -8.127 -8.211 -8.905 1.00 83.19 85 VAL A O 1
ATOM 654 N N . LYS A 1 86 ? -10.197 -8.916 -8.401 1.00 86.62 86 LYS A N 1
ATOM 655 C CA . LYS A 1 86 ? -10.684 -8.913 -9.794 1.00 86.62 86 LYS A CA 1
ATOM 656 C C . LYS A 1 86 ? -10.549 -7.539 -10.447 1.00 86.62 86 LYS A C 1
ATOM 658 O O . LYS A 1 86 ? -10.177 -7.445 -11.614 1.00 86.62 86 LYS A O 1
ATOM 663 N N . GLU A 1 87 ? -10.818 -6.487 -9.688 1.00 84.50 87 GLU A N 1
ATOM 664 C CA . GLU A 1 87 ? -10.746 -5.097 -10.124 1.00 84.50 87 GLU A CA 1
ATOM 665 C C . GLU A 1 87 ? -9.318 -4.719 -10.535 1.00 84.50 87 GLU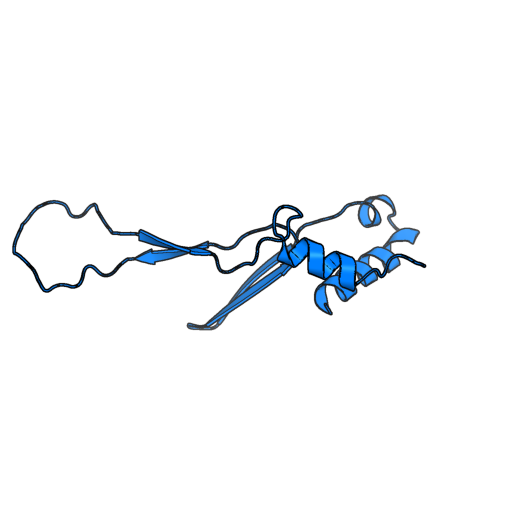 A C 1
ATOM 667 O O . GLU A 1 87 ? -9.125 -4.058 -11.554 1.00 84.50 87 GLU A O 1
ATOM 672 N N . GLU A 1 88 ? -8.308 -5.200 -9.803 1.00 83.19 88 GLU A N 1
ATOM 673 C CA . GLU A 1 88 ? -6.902 -4.965 -10.139 1.00 83.19 88 GLU A CA 1
ATOM 674 C C . GLU A 1 88 ? -6.482 -5.710 -11.404 1.00 83.19 88 GLU A C 1
ATOM 676 O O . GLU A 1 88 ? -5.780 -5.140 -12.238 1.00 83.19 88 GLU A O 1
ATOM 681 N N . VAL A 1 89 ? -6.961 -6.941 -11.607 1.00 85.75 89 VAL A N 1
ATOM 682 C CA . VAL A 1 89 ? -6.709 -7.686 -12.852 1.00 85.75 89 VAL A CA 1
ATOM 683 C C . VAL A 1 89 ? -7.303 -6.951 -14.055 1.00 85.75 89 VAL A C 1
ATOM 685 O O . VAL A 1 89 ? -6.635 -6.804 -15.079 1.00 85.75 89 VAL A O 1
ATOM 688 N N . VAL A 1 90 ? -8.539 -6.456 -13.933 1.00 87.19 90 VAL A N 1
ATOM 689 C CA . VAL A 1 90 ? -9.197 -5.676 -14.992 1.00 87.19 90 VAL A CA 1
ATOM 690 C C . VAL A 1 90 ? -8.435 -4.379 -15.264 1.00 87.19 90 VAL A C 1
ATOM 692 O O . VAL A 1 90 ? -8.151 -4.077 -16.424 1.00 87.19 90 VAL A O 1
ATOM 695 N N . ARG A 1 91 ? -8.042 -3.646 -14.214 1.00 87.12 91 ARG A N 1
ATOM 696 C CA . ARG A 1 91 ? -7.256 -2.411 -14.336 1.00 87.12 91 ARG A CA 1
ATOM 697 C C . ARG A 1 91 ? -5.946 -2.655 -15.091 1.00 87.12 91 ARG A C 1
ATOM 699 O O . ARG A 1 91 ? -5.680 -1.967 -16.073 1.00 87.12 91 ARG A O 1
ATOM 706 N N . ILE A 1 92 ? -5.164 -3.658 -14.684 1.00 84.69 92 ILE A N 1
ATOM 707 C CA . ILE A 1 92 ? -3.868 -3.980 -15.307 1.00 84.69 92 ILE A CA 1
ATOM 708 C C . ILE A 1 92 ? -4.034 -4.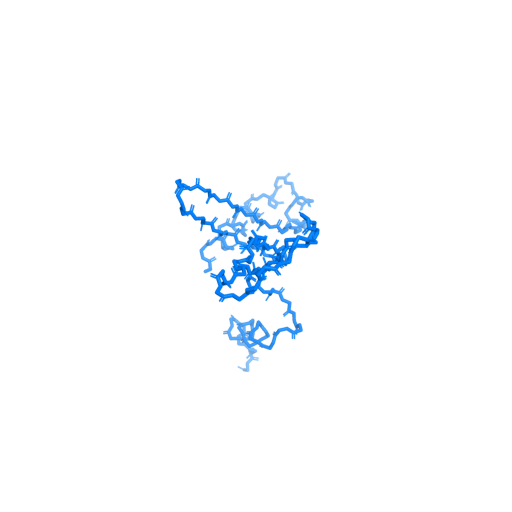322 -16.793 1.00 84.69 92 ILE A C 1
ATOM 710 O O . ILE A 1 92 ? -3.268 -3.820 -17.616 1.00 84.69 92 ILE A O 1
ATOM 714 N N . ARG A 1 93 ? -5.050 -5.124 -17.139 1.00 85.75 93 ARG A N 1
ATOM 715 C CA . ARG A 1 93 ? -5.363 -5.474 -18.535 1.00 85.75 93 ARG A CA 1
ATOM 716 C C . ARG A 1 93 ? -5.770 -4.263 -19.368 1.00 85.75 93 ARG A C 1
ATOM 718 O O . ARG A 1 93 ? -5.382 -4.163 -20.521 1.00 85.75 93 ARG A O 1
ATOM 725 N N . SER A 1 94 ? -6.530 -3.330 -18.796 1.00 85.81 94 SER A N 1
ATOM 726 C CA . SER A 1 94 ? -6.932 -2.115 -19.518 1.00 85.81 94 SER A CA 1
ATOM 727 C C . SER A 1 94 ? -5.763 -1.169 -19.817 1.00 85.81 94 SER A C 1
ATOM 729 O O . SER A 1 94 ? -5.800 -0.445 -20.806 1.00 85.81 94 SER A O 1
ATOM 731 N N . GLU A 1 95 ? -4.720 -1.189 -18.981 1.00 83.88 95 GLU A N 1
ATOM 732 C CA . GLU A 1 95 ? -3.505 -0.379 -19.154 1.00 83.88 95 GLU A CA 1
ATOM 733 C C . GLU A 1 95 ? -2.558 -0.955 -20.217 1.00 83.88 95 GLU A C 1
ATOM 735 O O . GLU A 1 95 ? -1.746 -0.221 -20.773 1.00 83.88 95 GLU A O 1
ATOM 740 N N . HIS A 1 96 ? -2.672 -2.254 -20.504 1.00 82.25 96 HIS A N 1
ATOM 741 C CA . HIS A 1 96 ? -1.835 -2.974 -21.459 1.00 82.25 96 HIS A CA 1
ATOM 742 C C . HIS A 1 96 ? -2.747 -3.773 -22.392 1.00 82.25 96 HIS A C 1
ATOM 744 O O . HIS A 1 96 ? -2.934 -4.971 -22.170 1.00 82.25 96 HIS A O 1
ATOM 750 N N . PRO A 1 97 ? -3.369 -3.125 -23.394 1.00 78.25 97 PRO A N 1
ATOM 751 C CA . PRO A 1 97 ? -4.130 -3.856 -24.392 1.00 78.25 97 PRO A CA 1
ATOM 752 C C . PRO A 1 97 ? -3.211 -4.899 -25.030 1.00 78.25 97 PRO A C 1
ATOM 754 O O . PRO A 1 97 ? -2.124 -4.563 -25.502 1.00 78.25 97 PRO A O 1
ATOM 757 N N . ASP A 1 98 ? -3.633 -6.164 -25.000 1.00 72.88 98 ASP A N 1
ATOM 758 C CA . ASP A 1 98 ? -2.939 -7.225 -25.718 1.00 72.88 98 ASP A CA 1
ATOM 759 C C . ASP A 1 98 ? -2.854 -6.787 -27.186 1.00 72.88 98 ASP A C 1
ATOM 761 O O . ASP A 1 98 ? -3.879 -6.483 -27.800 1.00 72.88 98 ASP A O 1
ATOM 765 N N . ASN A 1 99 ? -1.635 -6.669 -27.719 1.00 61.09 99 ASN A N 1
ATOM 766 C CA . ASN A 1 99 ? -1.419 -6.310 -29.118 1.00 61.09 99 ASN A CA 1
ATOM 767 C C . ASN A 1 99 ? -2.084 -7.386 -29.996 1.00 61.09 99 ASN A C 1
ATOM 769 O O . ASN A 1 99 ? -1.540 -8.483 -30.136 1.00 61.09 99 ASN A O 1
ATOM 773 N N . ILE A 1 100 ? -3.264 -7.072 -30.536 1.00 49.66 100 ILE A N 1
ATOM 774 C CA . ILE A 1 100 ? -3.907 -7.785 -31.649 1.00 49.66 100 ILE A CA 1
ATOM 775 C C . ILE A 1 100 ? -3.424 -7.150 -32.948 1.00 49.66 100 ILE A C 1
ATOM 777 O O . ILE A 1 100 ? -3.437 -5.899 -33.021 1.00 49.66 100 ILE A O 1
#

pLDDT: mean 78.56, std 13.55, range [44.34, 96.25]